Protein AF-0000000078802068 (afdb_homodimer)

Sequence (176 aa):
MNQDILFADIQLWDSVRQAVNFPAQQAGALITCWVSLAWLQQHSPNLELANKEIILARFVELRFDLEEIAEEMIEDERFDECGDIIIGMNQDILFADIQLWDSVRQAVNFPAQQAGALITCWVSLAWLQQHSPNLELANKEIILARFVELRFDLEEIAEEMIEDERFDECGDIIIG

Nearest PDB structures (foldseek):
  2gpi-assembly1_A  TM=9.337E-01  e=5.691E-08  Shewanella loihica PV-4
  4l5t-assembly3_A  TM=5.557E-01  e=4.284E-01  Mus musculus
  8c5y-assembly1_B  TM=5.132E-01  e=1.279E+00  Pyrococcus abyssi
  4l5t-assembly3_D  TM=3.695E-01  e=2.911E-01  Mus musculus
  4day-assembly1_A  TM=3.269E-01  e=9.274E-01  Homo sapiens

Organism: NCBI:txid675817

Structure (mmCIF, N/CA/C/O backbone):
data_AF-0000000078802068-model_v1
#
loop_
_entity.id
_entity.type
_entity.pdbx_description
1 polymer 'DUF1488 domain-containing protein'
#
loop_
_atom_site.group_PDB
_atom_site.id
_atom_site.type_symbol
_atom_site.label_atom_id
_atom_site.label_alt_id
_atom_site.label_comp_id
_atom_site.label_asym_id
_atom_site.label_entity_id
_atom_site.label_seq_id
_atom_site.pdbx_PDB_ins_code
_atom_site.Cartn_x
_atom_site.Cartn_y
_atom_site.Cartn_z
_atom_site.occupancy
_atom_site.B_iso_or_equiv
_atom_site.auth_seq_id
_atom_site.auth_comp_id
_atom_site.auth_asym_id
_atom_site.auth_atom_id
_atom_site.pdbx_PDB_model_num
ATOM 1 N N . MET A 1 1 ? -25.25 -0.231 8.773 1 37.19 1 MET A N 1
ATOM 2 C CA . MET A 1 1 ? -24.797 0.86 7.914 1 37.19 1 MET A CA 1
ATOM 3 C C . MET A 1 1 ? -23.531 0.472 7.164 1 37.19 1 MET A C 1
ATOM 5 O O . MET A 1 1 ? -22.484 0.284 7.773 1 37.19 1 MET A O 1
ATOM 9 N N . ASN A 1 2 ? -23.359 -0.366 6.062 1 49.09 2 ASN A N 1
ATOM 10 C CA . ASN A 1 2 ? -22.188 -0.972 5.422 1 49.09 2 ASN A CA 1
ATOM 11 C C . ASN A 1 2 ? -21.188 0.085 4.965 1 49.09 2 ASN A C 1
ATOM 13 O O . ASN A 1 2 ? -21.5 0.907 4.102 1 49.09 2 ASN A O 1
ATOM 17 N N . GLN A 1 3 ? -20.438 0.654 5.828 1 63.72 3 GLN A N 1
ATOM 18 C CA . GLN A 1 3 ? -19.531 1.75 5.473 1 63.72 3 GLN A CA 1
ATOM 19 C C . GLN A 1 3 ? -18.844 1.485 4.141 1 63.72 3 GLN A C 1
ATOM 21 O O . GLN A 1 3 ? -18.453 0.353 3.854 1 63.72 3 GLN A O 1
ATOM 26 N N . ASP A 1 4 ? -19.047 2.393 3.191 1 88.06 4 ASP A N 1
ATOM 27 C CA . ASP A 1 4 ? -18.656 2.266 1.79 1 88.06 4 ASP A CA 1
ATOM 28 C C . ASP A 1 4 ? -17.172 1.973 1.658 1 88.06 4 ASP A C 1
ATOM 30 O O . ASP A 1 4 ? -16.328 2.707 2.193 1 88.06 4 ASP A O 1
ATOM 34 N N . ILE A 1 5 ? -16.812 0.759 1.489 1 97.19 5 ILE A N 1
ATOM 35 C CA . ILE A 1 5 ? -15.477 0.294 1.148 1 97.19 5 ILE A CA 1
ATOM 36 C C . ILE A 1 5 ? -15.164 0.634 -0.308 1 97.19 5 ILE A C 1
ATOM 38 O O . ILE A 1 5 ? -15.969 0.352 -1.201 1 97.19 5 ILE A O 1
ATOM 42 N N . LEU A 1 6 ? -14.008 1.329 -0.531 1 97.19 6 LEU A N 1
ATOM 43 C CA . LEU A 1 6 ? -13.562 1.73 -1.861 1 97.19 6 LEU A CA 1
ATOM 44 C C . LEU A 1 6 ? -12.203 1.123 -2.188 1 97.19 6 LEU A C 1
ATOM 46 O O . LEU A 1 6 ? -11.266 1.224 -1.392 1 97.19 6 LEU A O 1
ATOM 50 N N . PHE A 1 7 ? -12.125 0.482 -3.295 1 98.5 7 PHE A N 1
ATOM 51 C CA . PHE A 1 7 ? -10.844 -0.061 -3.74 1 98.5 7 PHE A CA 1
ATOM 52 C C . PHE A 1 7 ? -10.164 0.89 -4.719 1 98.5 7 PHE A C 1
ATOM 54 O O . PHE A 1 7 ? -10.805 1.403 -5.641 1 98.5 7 PHE A O 1
ATOM 61 N N . ALA A 1 8 ? -8.906 1.112 -4.469 1 97.62 8 ALA A N 1
ATOM 62 C CA . ALA A 1 8 ? -8.133 1.905 -5.418 1 97.62 8 ALA A CA 1
ATOM 63 C C . ALA A 1 8 ? -7.855 1.115 -6.695 1 97.62 8 ALA A C 1
ATOM 65 O O . ALA A 1 8 ? -7.703 -0.108 -6.656 1 97.62 8 ALA A O 1
ATOM 66 N N . ASP A 1 9 ? -7.809 1.821 -7.801 1 97.44 9 ASP A N 1
ATOM 67 C CA . ASP A 1 9 ? -7.48 1.177 -9.07 1 97.44 9 ASP A CA 1
ATOM 68 C C . ASP A 1 9 ? -5.973 1.025 -9.234 1 97.44 9 ASP A C 1
ATOM 70 O O . ASP A 1 9 ? -5.391 1.536 -10.195 1 97.44 9 ASP A O 1
ATOM 74 N N . ILE A 1 10 ? -5.34 0.374 -8.258 1 97.75 10 ILE A N 1
ATOM 75 C CA . ILE A 1 10 ? -3.9 0.161 -8.18 1 97.75 10 ILE A CA 1
ATOM 76 C C . ILE A 1 10 ? -3.613 -1.263 -7.707 1 97.75 10 ILE A C 1
ATOM 78 O O . ILE A 1 10 ? -4.34 -1.805 -6.871 1 97.75 10 ILE A O 1
ATOM 82 N N . GLN A 1 11 ? -2.58 -1.836 -8.297 1 98.5 11 GLN A N 1
ATOM 83 C CA . GLN A 1 11 ? -2.055 -3.115 -7.828 1 98.5 11 GLN A CA 1
ATOM 84 C C . GLN A 1 11 ? -0.541 -3.186 -8.008 1 98.5 11 GLN A C 1
ATOM 86 O O . GLN A 1 11 ? -0.001 -2.652 -8.984 1 98.5 11 GLN A O 1
ATOM 91 N N . LEU A 1 12 ? 0.12 -3.801 -7.012 1 98.38 12 LEU A N 1
ATOM 92 C CA . LEU A 1 12 ? 1.57 -3.955 -7.051 1 98.38 12 LEU A CA 1
ATOM 93 C C . LEU A 1 12 ? 1.974 -5.387 -6.719 1 98.38 12 LEU A C 1
ATOM 95 O O . LEU A 1 12 ? 1.346 -6.031 -5.879 1 98.38 12 LEU A O 1
ATOM 99 N N . TRP A 1 13 ? 3.016 -5.871 -7.398 1 98.62 13 TRP A N 1
ATOM 100 C CA . TRP A 1 13 ? 3.543 -7.207 -7.148 1 98.62 13 TRP A CA 1
ATOM 101 C C . TRP A 1 13 ? 4.676 -7.164 -6.129 1 98.62 13 TRP A C 1
ATOM 103 O O . TRP A 1 13 ? 5.523 -6.27 -6.172 1 98.62 13 TRP A O 1
ATOM 113 N N . ASP A 1 14 ? 4.625 -8.094 -5.191 1 98.5 14 ASP A N 1
ATOM 114 C CA . ASP A 1 14 ? 5.688 -8.344 -4.223 1 98.5 14 ASP A CA 1
ATOM 115 C C . ASP A 1 14 ? 6.312 -9.719 -4.441 1 98.5 14 ASP A C 1
ATOM 117 O O . ASP A 1 14 ? 5.738 -10.742 -4.055 1 98.5 14 ASP A O 1
ATOM 121 N N . SER A 1 15 ? 7.488 -9.664 -4.918 1 97.88 15 SER A N 1
ATOM 122 C CA . SER A 1 15 ? 8.094 -10.93 -5.32 1 97.88 15 SER A CA 1
ATOM 123 C C . SER A 1 15 ? 8.562 -11.727 -4.109 1 97.88 15 SER A C 1
ATOM 125 O O . SER A 1 15 ? 8.711 -12.945 -4.188 1 97.88 15 SER A O 1
ATOM 127 N N . VAL A 1 16 ? 8.828 -11.055 -3.051 1 97.2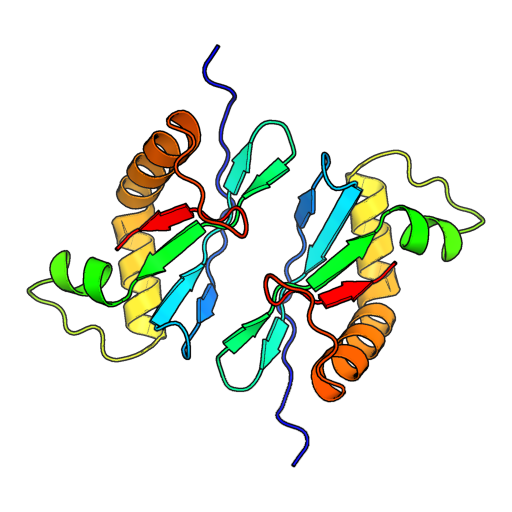5 16 VAL A N 1
ATOM 128 C CA . VAL A 1 16 ? 9.25 -11.742 -1.841 1 97.25 16 VAL A CA 1
ATOM 129 C C . VAL A 1 16 ? 8.055 -12.414 -1.177 1 97.25 16 VAL A C 1
ATOM 131 O O . VAL A 1 16 ? 8.102 -13.609 -0.854 1 97.25 16 VAL A O 1
ATOM 134 N N . ARG A 1 17 ? 6.941 -11.68 -1.077 1 97.75 17 ARG A N 1
ATOM 135 C CA . ARG A 1 17 ? 5.711 -12.203 -0.484 1 97.75 17 ARG A CA 1
ATOM 136 C C . ARG A 1 17 ? 4.977 -13.117 -1.46 1 97.75 17 ARG A C 1
ATOM 138 O O . ARG A 1 17 ? 4.059 -13.836 -1.068 1 97.75 17 ARG A O 1
ATOM 145 N N . GLN A 1 18 ? 5.328 -13.07 -2.654 1 98.56 18 GLN A N 1
ATOM 146 C CA . GLN A 1 18 ? 4.594 -13.789 -3.695 1 98.56 18 GLN A CA 1
ATOM 147 C C . GLN A 1 18 ? 3.104 -13.469 -3.635 1 98.56 18 GLN A C 1
ATOM 149 O O . GLN A 1 18 ? 2.275 -14.375 -3.516 1 98.56 18 GLN A O 1
ATOM 154 N N . ALA A 1 19 ? 2.857 -12.18 -3.74 1 98.88 19 ALA A N 1
ATOM 155 C CA . ALA A 1 19 ? 1.477 -11.727 -3.592 1 98.88 19 ALA A CA 1
ATOM 156 C C . ALA A 1 19 ? 1.265 -10.383 -4.281 1 98.88 19 ALA A C 1
ATOM 158 O O . ALA A 1 19 ? 2.221 -9.633 -4.5 1 98.88 19 ALA A O 1
ATOM 159 N N . VAL A 1 20 ? 0.032 -10.109 -4.66 1 98.94 20 VAL A N 1
ATOM 160 C CA . VAL A 1 20 ? -0.374 -8.828 -5.238 1 98.94 20 VAL A CA 1
ATOM 161 C C . VAL A 1 20 ? -1.025 -7.961 -4.164 1 98.94 20 VAL A C 1
ATOM 163 O O . VAL A 1 20 ? -1.912 -8.422 -3.439 1 98.94 20 VAL A O 1
ATOM 166 N N . ASN A 1 21 ? -0.55 -6.785 -4.027 1 98.94 21 ASN A N 1
ATOM 167 C CA . ASN A 1 21 ? -1.15 -5.777 -3.158 1 98.94 21 ASN A CA 1
ATOM 168 C C . ASN A 1 21 ? -2.203 -4.957 -3.896 1 98.94 21 ASN A C 1
ATOM 170 O O . ASN A 1 21 ? -1.981 -4.527 -5.031 1 98.94 21 ASN A O 1
ATOM 174 N N . PHE A 1 22 ? -3.34 -4.738 -3.283 1 98.94 22 PHE A N 1
ATOM 175 C CA . PHE A 1 22 ? -4.383 -3.893 -3.855 1 98.94 22 PHE A CA 1
ATOM 176 C C . PHE A 1 22 ? -5.16 -3.176 -2.758 1 98.94 22 PHE A C 1
ATOM 178 O O . PHE A 1 22 ? -6.09 -3.74 -2.18 1 98.94 22 PHE A O 1
ATOM 185 N N . PRO A 1 23 ? -4.902 -1.938 -2.553 1 98.81 23 PRO A N 1
ATOM 186 C CA . PRO A 1 23 ? -5.375 -1.195 -1.382 1 98.81 23 PRO A CA 1
ATOM 187 C C . PRO A 1 23 ? -6.863 -0.866 -1.455 1 98.81 23 PRO A C 1
ATOM 189 O O . PRO A 1 23 ? -7.406 -0.679 -2.547 1 98.81 23 PRO A O 1
ATOM 192 N N . ALA A 1 24 ? -7.43 -0.766 -0.322 1 98.56 24 ALA A N 1
ATOM 193 C CA . ALA A 1 24 ? -8.805 -0.333 -0.12 1 98.56 24 ALA A CA 1
ATOM 194 C C . ALA A 1 24 ? -8.891 0.754 0.947 1 98.56 24 ALA A C 1
ATOM 196 O O . ALA A 1 24 ? -7.918 1.014 1.655 1 98.56 24 ALA A O 1
ATOM 197 N N . GLN A 1 25 ? -10.016 1.305 0.927 1 97.44 25 GLN A N 1
ATOM 198 C CA . GLN A 1 25 ? -10.289 2.305 1.954 1 97.44 25 GLN A CA 1
ATOM 199 C C . GLN A 1 25 ? -11.672 2.094 2.57 1 97.44 25 GLN A C 1
ATOM 201 O O . GLN A 1 25 ? -12.633 1.798 1.861 1 97.44 25 GLN A O 1
ATOM 206 N N . GLN A 1 26 ? -11.664 2.281 3.879 1 96.94 26 GLN A N 1
ATOM 207 C CA . GLN A 1 26 ? -12.93 2.27 4.609 1 96.94 26 GLN A CA 1
ATOM 208 C C . GLN A 1 26 ? -13.016 3.445 5.578 1 96.94 26 GLN A C 1
ATOM 210 O O . GLN A 1 26 ? -12.141 3.617 6.434 1 96.94 26 GLN A O 1
ATOM 215 N N . ALA A 1 27 ? -14.117 4.281 5.363 1 94.06 27 ALA A N 1
ATOM 216 C CA . ALA A 1 27 ? -14.336 5.438 6.23 1 94.06 27 ALA A CA 1
ATOM 217 C C . ALA A 1 27 ? -13.062 6.277 6.352 1 94.06 27 ALA A C 1
ATOM 219 O O . ALA A 1 27 ? -12.703 6.711 7.445 1 94.06 27 ALA A O 1
ATOM 220 N N . GLY A 1 28 ? -12.289 6.391 5.285 1 94.81 28 GLY A N 1
ATOM 221 C CA . GLY A 1 28 ? -11.109 7.238 5.227 1 94.81 28 GLY A CA 1
ATOM 222 C C . GLY A 1 28 ? -9.836 6.516 5.625 1 94.81 28 GLY A C 1
ATOM 223 O O . GLY A 1 28 ? -8.734 7.031 5.43 1 94.81 28 GLY A O 1
ATOM 224 N N . ALA A 1 29 ? -9.969 5.352 6.176 1 97.25 29 ALA A N 1
ATOM 225 C CA . ALA A 1 29 ? -8.805 4.559 6.578 1 97.25 29 ALA A CA 1
ATOM 226 C C . ALA A 1 29 ? -8.312 3.688 5.426 1 97.25 29 ALA A C 1
ATOM 228 O O . ALA A 1 29 ? -9.102 2.994 4.781 1 97.25 29 ALA A O 1
ATOM 229 N N . LEU A 1 30 ? -7.039 3.723 5.125 1 98.19 30 LEU A N 1
ATOM 230 C CA . LEU A 1 30 ? -6.4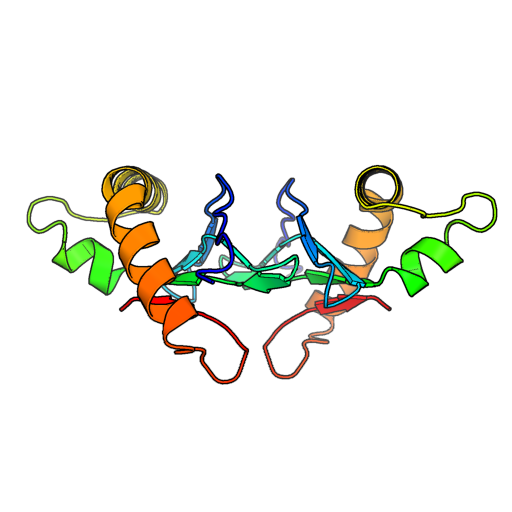49 2.824 4.137 1 98.19 30 LEU A CA 1
ATOM 231 C C . LEU A 1 30 ? -6.324 1.411 4.695 1 98.19 30 LEU A C 1
ATOM 233 O O . LEU A 1 30 ? -5.934 1.228 5.852 1 98.19 30 LEU A O 1
ATOM 237 N N . ILE A 1 31 ? -6.641 0.494 3.908 1 98.5 31 ILE A N 1
ATOM 238 C CA . ILE A 1 31 ? -6.492 -0.92 4.234 1 98.5 31 ILE A CA 1
ATOM 239 C C . ILE A 1 31 ? -5.617 -1.601 3.184 1 98.5 31 ILE A C 1
ATOM 241 O O . ILE A 1 31 ? -5.895 -1.518 1.985 1 98.5 31 ILE A O 1
ATOM 245 N N . THR A 1 32 ? -4.586 -2.197 3.615 1 98.62 32 THR A N 1
ATOM 246 C CA . THR A 1 32 ? -3.736 -2.977 2.723 1 98.62 32 THR A CA 1
ATOM 247 C C . THR A 1 32 ? -4.324 -4.367 2.496 1 98.62 32 THR A C 1
ATOM 249 O O . THR A 1 32 ? -4.551 -5.117 3.449 1 98.62 32 THR A O 1
ATOM 252 N N . CYS A 1 33 ? -4.547 -4.691 1.282 1 98.94 33 CYS A N 1
ATOM 253 C CA . CYS A 1 33 ? -5.059 -6.008 0.923 1 98.94 33 CYS A CA 1
ATOM 254 C C . CYS A 1 33 ? -4.047 -6.773 0.078 1 98.94 33 CYS A C 1
ATOM 256 O O . CYS A 1 33 ? -3.406 -6.199 -0.803 1 98.94 33 CYS A O 1
ATOM 258 N N . TRP A 1 34 ? -3.998 -8.086 0.326 1 98.94 34 TRP A N 1
ATOM 259 C CA . TRP A 1 34 ? -3.102 -8.984 -0.396 1 98.94 34 TRP A CA 1
ATOM 260 C C . TRP A 1 34 ? -3.861 -10.188 -0.947 1 98.94 34 TRP A C 1
ATOM 262 O O . TRP A 1 34 ? -4.738 -10.734 -0.274 1 98.94 34 TRP A O 1
ATOM 272 N N . VAL A 1 35 ? -3.486 -10.57 -2.119 1 99 35 VAL A N 1
ATOM 273 C CA . VAL A 1 35 ? -3.844 -11.906 -2.584 1 99 35 VAL A CA 1
ATOM 274 C C . VAL A 1 35 ? -2.586 -12.664 -2.996 1 99 35 VAL A C 1
ATOM 276 O O . VAL A 1 35 ? -1.727 -12.117 -3.695 1 99 35 VAL A O 1
ATOM 279 N N . SER A 1 36 ? -2.535 -13.914 -2.59 1 98.94 36 SER A N 1
ATOM 280 C CA . SER A 1 36 ? -1.33 -14.703 -2.818 1 98.94 36 SER A CA 1
ATOM 281 C C . SER A 1 36 ? -1.286 -15.25 -4.242 1 98.94 36 SER A C 1
ATOM 283 O O . SER A 1 36 ? -2.33 -15.477 -4.859 1 98.94 36 SER A O 1
ATOM 285 N N . LEU A 1 37 ? -0.082 -15.508 -4.68 1 98.88 37 LEU A N 1
ATOM 286 C CA . LEU A 1 37 ? 0.122 -16.188 -5.953 1 98.88 37 LEU A CA 1
ATOM 287 C C . LEU A 1 37 ? -0.549 -17.562 -5.953 1 98.88 37 LEU A C 1
ATOM 289 O O . LEU A 1 37 ? -1.129 -17.969 -6.957 1 98.88 37 LEU A O 1
ATOM 293 N N . ALA A 1 38 ? -0.469 -18.297 -4.852 1 98.69 38 ALA A N 1
ATOM 294 C CA . ALA A 1 38 ? -1.068 -19.625 -4.738 1 98.69 38 ALA A CA 1
ATOM 295 C C . ALA A 1 38 ? -2.572 -19.562 -4.988 1 98.69 38 ALA A C 1
ATOM 297 O O . ALA A 1 38 ? -3.119 -20.406 -5.711 1 98.69 38 ALA A O 1
ATOM 298 N N . TRP A 1 39 ? -3.258 -18.641 -4.418 1 98.88 39 TRP A N 1
ATOM 299 C CA . TRP A 1 39 ? -4.691 -18.469 -4.617 1 98.88 39 TRP A CA 1
ATOM 300 C C . TRP A 1 39 ? -5.008 -18.188 -6.086 1 98.88 39 TRP A C 1
ATOM 302 O O . TRP A 1 39 ? -5.918 -18.797 -6.656 1 98.88 39 TRP A O 1
ATOM 312 N N . LEU A 1 40 ? -4.293 -17.219 -6.688 1 98.88 40 LEU A N 1
ATOM 313 C CA . LEU A 1 40 ? -4.5 -16.875 -8.086 1 98.88 40 LEU A CA 1
ATOM 314 C C . LEU A 1 40 ? -4.305 -18.109 -8.984 1 98.88 40 LEU A C 1
ATOM 316 O O . LEU A 1 40 ? -5.086 -18.328 -9.914 1 98.88 40 LEU A O 1
ATOM 320 N N . GLN A 1 41 ? -3.238 -18.844 -8.664 1 98.81 41 GLN A N 1
ATOM 321 C CA . GLN A 1 41 ? -2.957 -20.031 -9.453 1 98.81 41 GLN A CA 1
ATOM 322 C C . GLN A 1 41 ? -4.086 -21.062 -9.336 1 98.81 41 GLN A C 1
ATOM 324 O O . GLN A 1 41 ? -4.484 -21.656 -10.328 1 98.81 41 GLN A O 1
ATOM 329 N N . GLN A 1 42 ? -4.594 -21.266 -8.148 1 98.56 42 GLN A N 1
ATOM 330 C CA . GLN A 1 42 ? -5.703 -22.188 -7.91 1 98.56 42 GLN A CA 1
ATOM 331 C C . GLN A 1 42 ? -6.938 -21.766 -8.703 1 98.56 42 GLN A C 1
ATOM 333 O O . GLN A 1 42 ? -7.688 -22.625 -9.18 1 98.56 42 GLN A O 1
ATOM 338 N N . HIS A 1 43 ? -7.102 -20.484 -8.945 1 98.19 43 HIS A N 1
ATOM 339 C CA . HIS A 1 43 ? -8.273 -19.969 -9.648 1 98.19 43 HIS A CA 1
ATOM 340 C C . HIS A 1 43 ? -7.965 -19.734 -11.125 1 98.19 43 HIS A C 1
ATOM 342 O O . HIS A 1 43 ? -8.703 -19.031 -11.812 1 98.19 43 HIS A O 1
ATOM 348 N N . SER A 1 44 ? -6.805 -20.266 -11.531 1 97.94 44 SER A N 1
ATOM 349 C CA . SER A 1 44 ? -6.387 -20.234 -12.93 1 97.94 44 SER A CA 1
ATOM 350 C C . SER A 1 44 ? -5.793 -21.562 -13.367 1 97.94 44 SER A C 1
ATOM 352 O O . SER A 1 44 ? -4.641 -21.625 -13.797 1 97.94 44 SER A O 1
ATOM 354 N N . PRO A 1 45 ? -6.516 -22.594 -13.352 1 96.38 4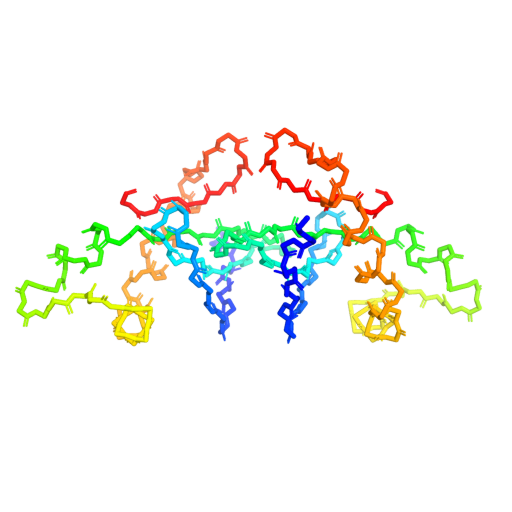5 PRO A N 1
ATOM 355 C CA . PRO A 1 45 ? -5.961 -23.938 -13.562 1 96.38 45 PRO A CA 1
ATOM 356 C C . PRO A 1 45 ? -5.395 -24.125 -14.977 1 96.38 45 PRO A C 1
ATOM 358 O O . PRO A 1 45 ? -4.5 -24.938 -15.18 1 96.38 45 PRO A O 1
ATOM 361 N N . ASN A 1 46 ? -5.77 -23.328 -15.906 1 96.56 46 ASN A N 1
ATOM 362 C CA . ASN A 1 46 ? -5.34 -23.516 -17.281 1 96.56 46 ASN A CA 1
ATOM 363 C C . ASN A 1 46 ? -4.301 -22.484 -17.703 1 96.56 46 ASN A C 1
ATOM 365 O O . ASN A 1 46 ? -4.051 -22.297 -18.891 1 96.56 46 ASN A O 1
ATOM 369 N N . LEU A 1 47 ? -3.92 -21.797 -16.844 1 97.5 47 LEU A N 1
ATOM 370 C CA . LEU A 1 47 ? -2.947 -20.734 -17.125 1 97.5 47 LEU A CA 1
ATOM 371 C C . LEU A 1 47 ? -1.784 -20.797 -16.141 1 97.5 47 LEU A C 1
ATOM 373 O O . LEU A 1 47 ? -1.993 -20.781 -14.922 1 97.5 47 LEU A O 1
ATOM 377 N N . GLU A 1 48 ? -0.53 -20.906 -16.594 1 98 48 GLU A N 1
ATOM 378 C CA . GLU A 1 48 ? 0.642 -20.828 -15.727 1 98 48 GLU A CA 1
ATOM 379 C C . GLU A 1 48 ? 1.008 -19.375 -15.43 1 98 48 GLU A C 1
ATOM 381 O O . GLU A 1 48 ? 1.224 -18.578 -16.344 1 98 48 GLU A O 1
ATOM 386 N N . LEU A 1 49 ? 1.056 -19.031 -14.25 1 98.5 49 LEU A N 1
ATOM 387 C CA . LEU A 1 49 ? 1.429 -17.688 -13.82 1 98.5 49 LEU A CA 1
ATOM 388 C C . LEU A 1 49 ? 2.939 -17.562 -13.656 1 98.5 49 LEU A C 1
ATOM 390 O O . LEU A 1 49 ? 3.441 -17.5 -12.531 1 98.5 49 LEU A O 1
ATOM 394 N N . ALA A 1 50 ? 3.602 -17.375 -14.711 1 97.31 50 ALA A N 1
ATOM 395 C CA . ALA A 1 50 ? 5.043 -17.594 -14.789 1 97.31 50 ALA A CA 1
ATOM 396 C C . ALA A 1 50 ? 5.82 -16.344 -14.438 1 97.31 50 ALA A C 1
ATOM 398 O O . ALA A 1 50 ? 7.016 -16.406 -14.133 1 97.31 50 ALA A O 1
ATOM 399 N N . ASN A 1 51 ? 5.234 -15.148 -14.602 1 97.62 51 ASN A N 1
ATOM 400 C CA . ASN A 1 51 ? 5.93 -13.898 -14.312 1 97.62 51 ASN A CA 1
ATOM 401 C C . ASN A 1 51 ? 4.957 -12.812 -13.852 1 97.62 51 ASN A C 1
ATOM 403 O O . ASN A 1 51 ? 3.742 -13.008 -13.891 1 97.62 51 ASN A O 1
ATOM 407 N N . LYS A 1 52 ? 5.547 -11.742 -13.43 1 97.31 52 LYS A N 1
ATOM 408 C CA . LYS A 1 52 ? 4.781 -10.664 -12.82 1 97.31 52 LYS A CA 1
ATOM 409 C C . LYS A 1 52 ? 3.74 -10.109 -13.789 1 97.31 52 LYS A C 1
ATOM 411 O O . LYS A 1 52 ? 2.635 -9.75 -13.383 1 97.31 52 LYS A O 1
ATOM 416 N N . GLU A 1 53 ? 4.051 -9.992 -15.125 1 97.88 53 GLU A N 1
ATOM 417 C CA . GLU A 1 53 ? 3.109 -9.453 -16.094 1 97.88 53 GLU A CA 1
ATOM 418 C C . GLU A 1 53 ? 1.854 -10.32 -16.188 1 97.88 53 GLU A C 1
ATOM 420 O O . GLU A 1 53 ? 0.736 -9.797 -16.203 1 97.88 53 GLU A O 1
ATOM 425 N N . ILE A 1 54 ? 2.025 -11.602 -16.281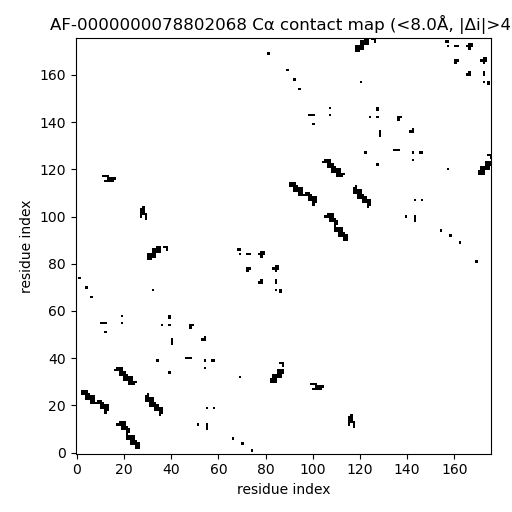 1 98.69 54 ILE A N 1
ATOM 426 C CA . ILE A 1 54 ? 0.91 -12.539 -16.375 1 98.69 54 ILE A CA 1
ATOM 427 C C . ILE A 1 54 ? 0.121 -12.531 -15.07 1 98.69 54 ILE A C 1
ATOM 429 O O . ILE A 1 54 ? -1.112 -12.547 -15.078 1 98.69 54 ILE A O 1
ATOM 433 N N . ILE A 1 55 ? 0.837 -12.477 -13.93 1 98.88 55 ILE A N 1
ATOM 434 C CA . ILE A 1 55 ? 0.216 -12.469 -12.609 1 98.88 55 ILE A CA 1
ATOM 435 C C . ILE A 1 55 ? -0.69 -11.25 -12.477 1 98.88 55 ILE A C 1
ATOM 437 O O . ILE A 1 55 ? -1.851 -11.367 -12.078 1 98.88 55 ILE A O 1
ATOM 441 N N . LEU A 1 56 ? -0.203 -10.102 -12.82 1 98.81 56 LEU A N 1
ATOM 442 C CA . LEU A 1 56 ? -0.971 -8.875 -12.68 1 98.81 56 LEU A CA 1
ATOM 443 C C . LEU A 1 56 ? -2.15 -8.852 -13.641 1 98.81 56 LEU A C 1
ATOM 445 O O . LEU A 1 56 ? -3.223 -8.336 -13.312 1 98.81 56 LEU A O 1
ATOM 449 N N . ALA A 1 57 ? -1.937 -9.344 -14.867 1 98.62 57 ALA A N 1
ATOM 450 C CA . ALA A 1 57 ? -3.045 -9.445 -15.805 1 98.62 57 ALA A CA 1
ATOM 451 C C . ALA A 1 57 ? -4.152 -10.344 -15.266 1 98.62 57 ALA A C 1
ATOM 453 O O . ALA A 1 57 ? -5.336 -10.016 -15.367 1 98.62 57 ALA A O 1
ATOM 454 N N . ARG A 1 58 ? -3.809 -11.469 -14.711 1 98.81 58 ARG A N 1
ATOM 455 C CA . ARG A 1 58 ? -4.785 -12.375 -14.125 1 98.81 58 ARG A CA 1
ATOM 456 C C . ARG A 1 58 ? -5.504 -11.734 -12.945 1 98.81 58 ARG A C 1
ATOM 458 O O . ARG A 1 58 ? -6.719 -11.875 -12.797 1 98.81 58 ARG A O 1
ATOM 465 N N . PHE A 1 59 ? -4.785 -11.07 -12.062 1 98.94 59 PHE A N 1
ATOM 466 C CA . PHE A 1 59 ? -5.395 -10.328 -10.961 1 98.94 59 PHE A CA 1
ATOM 467 C C . PHE A 1 59 ? -6.492 -9.406 -11.477 1 98.94 59 PHE A C 1
ATOM 469 O O . PHE A 1 59 ? -7.59 -9.367 -10.914 1 98.94 59 PHE A O 1
ATOM 476 N N . VAL A 1 60 ? -6.16 -8.633 -12.57 1 98.81 60 VAL A N 1
ATOM 477 C CA . VAL A 1 60 ? -7.113 -7.676 -13.117 1 98.81 60 VAL A CA 1
ATOM 478 C C . VAL A 1 60 ? -8.375 -8.398 -13.562 1 98.81 60 VAL A C 1
ATOM 480 O O . VAL A 1 60 ? -9.492 -7.922 -13.344 1 98.81 60 VAL A O 1
ATOM 483 N N . GLU A 1 61 ? -8.227 -9.523 -14.109 1 98.5 61 GLU A N 1
ATOM 484 C CA . GLU A 1 61 ? -9.375 -10.312 -14.555 1 98.5 61 GLU A CA 1
ATOM 485 C C . GLU A 1 61 ? -10.227 -10.773 -13.375 1 98.5 61 GLU A C 1
ATOM 487 O O . GLU A 1 61 ? -11.438 -10.93 -13.5 1 98.5 61 GLU A O 1
ATOM 492 N N . LEU A 1 62 ? -9.578 -10.961 -12.234 1 98.62 62 LEU A N 1
ATOM 493 C CA . LEU A 1 62 ? -10.266 -11.492 -11.062 1 98.62 62 LEU A CA 1
ATOM 494 C C . LEU A 1 62 ? -10.578 -10.383 -10.062 1 98.62 62 LEU A C 1
ATOM 496 O O . LEU A 1 62 ? -11.055 -10.648 -8.953 1 98.62 62 LEU A O 1
ATOM 500 N N . ARG A 1 63 ? -10.328 -9.18 -10.469 1 98.62 63 ARG A N 1
ATOM 501 C CA . ARG A 1 63 ? -10.398 -8.055 -9.547 1 98.62 63 ARG A CA 1
ATOM 502 C C . ARG A 1 63 ? -11.773 -7.961 -8.891 1 98.62 63 ARG A C 1
ATOM 504 O O . ARG A 1 63 ? -11.883 -7.773 -7.676 1 98.62 63 ARG A O 1
ATOM 511 N N . PHE A 1 64 ? -12.883 -8.125 -9.641 1 98.44 64 PHE A N 1
ATOM 512 C CA . PHE A 1 64 ? -14.227 -7.992 -9.102 1 98.44 64 PHE A CA 1
ATOM 513 C C . PHE A 1 64 ? -14.484 -9.039 -8.031 1 98.44 64 PHE A C 1
ATOM 515 O O . PHE A 1 64 ? -15.016 -8.727 -6.961 1 98.44 64 PHE A O 1
ATOM 522 N N . ASP A 1 65 ? -14.094 -10.234 -8.312 1 98.69 65 ASP A N 1
ATOM 523 C CA . ASP A 1 65 ? -14.242 -11.32 -7.344 1 98.69 65 ASP A CA 1
ATOM 524 C C . ASP A 1 65 ? -13.391 -11.062 -6.102 1 98.69 65 ASP A C 1
ATOM 526 O O . ASP A 1 65 ? -13.852 -11.258 -4.973 1 98.69 65 ASP A O 1
ATOM 530 N N . LEU A 1 66 ? -12.195 -10.656 -6.277 1 98.88 66 LEU A N 1
ATOM 531 C CA . LEU A 1 66 ? -11.273 -10.398 -5.18 1 98.88 66 LEU A CA 1
ATOM 532 C C . LEU A 1 66 ? -11.766 -9.25 -4.305 1 98.88 66 LEU A C 1
ATOM 534 O O . LEU A 1 66 ? -11.664 -9.312 -3.078 1 98.88 66 LEU A O 1
ATOM 538 N N . GLU A 1 67 ? -12.281 -8.227 -4.926 1 98.62 67 GLU A N 1
ATOM 539 C CA . GLU A 1 67 ? -12.852 -7.117 -4.168 1 98.62 67 GLU A CA 1
ATOM 540 C C . GLU A 1 67 ? -14.023 -7.574 -3.312 1 98.62 67 GLU A C 1
ATOM 542 O O . GLU A 1 67 ? -14.18 -7.145 -2.168 1 98.62 67 GLU A O 1
ATOM 547 N N . GLU A 1 68 ? -14.859 -8.414 -3.848 1 98.31 68 GLU A N 1
ATOM 548 C CA . GLU A 1 68 ? -15.977 -8.945 -3.076 1 98.31 68 GLU A CA 1
ATOM 549 C C . GLU A 1 68 ? -15.492 -9.742 -1.872 1 98.31 68 GLU A C 1
ATOM 551 O O . GLU A 1 68 ? -16 -9.578 -0.763 1 98.31 68 GLU A O 1
ATOM 556 N N . ILE A 1 69 ? -14.492 -10.555 -2.064 1 98.81 69 ILE A N 1
ATOM 557 C CA . ILE A 1 69 ? -13.93 -11.352 -0.983 1 98.81 69 ILE A CA 1
ATOM 558 C C . ILE A 1 69 ? -13.32 -10.438 0.075 1 98.81 69 ILE A C 1
ATOM 560 O O . ILE A 1 69 ? -13.609 -10.578 1.267 1 98.81 69 ILE A O 1
ATOM 564 N N . ALA A 1 70 ? -12.516 -9.523 -0.315 1 98.75 70 ALA A N 1
ATOM 565 C CA . ALA A 1 70 ? -11.875 -8.586 0.61 1 98.75 70 ALA A CA 1
ATOM 566 C C . ALA A 1 70 ? -12.914 -7.781 1.383 1 98.75 70 ALA A C 1
ATOM 568 O O . ALA A 1 70 ? -12.758 -7.543 2.582 1 98.75 70 ALA A O 1
ATOM 569 N N . GLU A 1 71 ? -13.953 -7.285 0.642 1 98.19 71 GLU A N 1
ATOM 570 C CA . GLU A 1 71 ? -15.031 -6.535 1.292 1 98.19 71 GLU A CA 1
ATOM 571 C C . GLU A 1 71 ? -15.648 -7.336 2.432 1 98.19 71 GLU A C 1
ATOM 573 O O . GLU A 1 71 ? -15.859 -6.809 3.525 1 98.19 71 GLU A O 1
ATOM 578 N N . GLU A 1 72 ? -15.961 -8.57 2.16 1 98.06 72 GLU A N 1
ATOM 579 C CA . GLU A 1 72 ? -16.516 -9.43 3.197 1 98.06 72 GLU A CA 1
ATOM 580 C C . GLU A 1 72 ? -15.555 -9.578 4.375 1 98.06 72 GLU A C 1
ATOM 582 O O . GLU A 1 72 ? -15.977 -9.539 5.531 1 98.06 72 GLU A O 1
ATOM 587 N N . MET A 1 73 ? -14.266 -9.766 4.109 1 98.62 73 MET A N 1
ATOM 588 C CA . MET A 1 73 ? -13.266 -9.922 5.16 1 98.62 73 MET A CA 1
ATOM 589 C C . MET A 1 73 ? -13.141 -8.641 5.98 1 98.62 73 MET A C 1
ATOM 591 O O . MET A 1 73 ? -12.984 -8.695 7.203 1 98.62 73 MET A O 1
ATOM 595 N N . ILE A 1 74 ? -13.203 -7.488 5.352 1 98.19 74 ILE A N 1
ATOM 596 C CA . ILE A 1 74 ? -13.148 -6.207 6.047 1 98.19 74 ILE A CA 1
ATOM 597 C C . ILE A 1 74 ? -14.375 -6.051 6.941 1 98.19 74 ILE A C 1
ATOM 599 O O . ILE A 1 74 ? -14.258 -5.668 8.109 1 98.19 74 ILE A O 1
ATOM 603 N N . GLU A 1 75 ? -15.555 -6.348 6.414 1 96.88 75 GLU A N 1
ATOM 604 C CA . GLU A 1 75 ? -16.797 -6.238 7.176 1 96.88 75 GLU A CA 1
ATOM 605 C C . GLU A 1 75 ? -16.781 -7.16 8.391 1 96.88 75 GLU A C 1
ATOM 607 O O . GLU A 1 75 ? -17.297 -6.809 9.453 1 96.88 75 GLU A O 1
ATOM 612 N N . ASP A 1 76 ? -16.125 -8.281 8.195 1 97.44 76 ASP A N 1
ATOM 613 C CA . ASP A 1 76 ? -16.031 -9.258 9.273 1 97.44 76 ASP A CA 1
ATOM 614 C C . ASP A 1 76 ? -14.828 -8.977 10.164 1 97.44 76 ASP A C 1
ATOM 616 O O . ASP A 1 76 ? -14.523 -9.75 11.07 1 97.44 76 ASP A O 1
ATOM 620 N N . GLU A 1 77 ? -14.055 -7.953 9.883 1 96.88 77 GLU A N 1
ATOM 621 C CA . GLU A 1 77 ? -12.891 -7.488 10.633 1 96.88 77 GLU A CA 1
ATOM 622 C C . GLU A 1 77 ? -11.828 -8.578 10.734 1 96.88 77 GLU A C 1
ATOM 624 O O . GLU A 1 77 ? -11.266 -8.812 11.805 1 96.88 77 GLU A O 1
ATOM 629 N N . ARG A 1 78 ? -11.609 -9.258 9.648 1 98.44 78 ARG A N 1
ATOM 630 C CA . ARG A 1 78 ? -10.602 -10.312 9.602 1 98.44 78 ARG A CA 1
ATOM 631 C C . ARG A 1 78 ? -9.234 -9.75 9.242 1 98.44 78 ARG A C 1
ATOM 633 O O . ARG A 1 78 ? -8.57 -10.25 8.336 1 98.44 78 ARG A O 1
ATOM 640 N N . PHE A 1 79 ? -8.734 -8.812 9.945 1 98.62 79 PHE A N 1
ATOM 641 C CA . PHE A 1 79 ? -7.418 -8.195 9.789 1 98.62 79 PHE A CA 1
ATOM 642 C C . PHE A 1 79 ? -6.348 -9.047 10.461 1 98.62 79 PHE A C 1
ATOM 644 O O . PHE A 1 79 ? -6.59 -9.656 11.508 1 98.62 79 PHE A O 1
ATOM 651 N N . ASP A 1 80 ? -5.172 -9.047 9.891 1 98.38 80 ASP A N 1
ATOM 652 C CA . ASP A 1 80 ? -4.078 -9.695 10.602 1 98.38 80 ASP A CA 1
ATOM 653 C C . ASP A 1 80 ? -3.455 -8.758 11.633 1 98.38 80 ASP A C 1
ATOM 655 O O . ASP A 1 80 ? -4.004 -7.688 11.914 1 98.38 80 ASP A O 1
ATOM 659 N N . GLU A 1 81 ? -2.32 -9.133 12.203 1 96.94 81 GLU A N 1
ATOM 660 C CA . GLU A 1 81 ? -1.714 -8.375 13.289 1 96.94 81 GLU A CA 1
ATOM 661 C C . GLU A 1 81 ? -1.229 -7.008 12.812 1 96.94 81 GLU A C 1
ATOM 663 O O . GLU A 1 81 ? -1.079 -6.082 13.617 1 96.94 81 GLU A O 1
ATOM 668 N N . CYS A 1 82 ? -0.934 -6.852 11.609 1 97.31 82 CYS A N 1
ATOM 669 C CA . CYS A 1 82 ? -0.451 -5.594 11.055 1 97.31 82 CYS A CA 1
ATOM 670 C C . CYS A 1 82 ? -1.591 -4.801 10.422 1 97.31 82 CYS A C 1
ATOM 672 O O . CYS A 1 82 ? -1.358 -3.777 9.773 1 97.31 82 CYS A O 1
ATOM 674 N N . GLY A 1 83 ? -2.883 -5.352 10.484 1 97.81 83 GLY A N 1
ATOM 675 C CA . GLY A 1 83 ? -4.043 -4.641 9.969 1 97.81 83 GLY A CA 1
ATOM 676 C C . GLY A 1 83 ? -4.316 -4.934 8.5 1 97.81 83 GLY A C 1
ATOM 677 O O . GLY A 1 83 ? -5.059 -4.199 7.848 1 97.81 83 GLY A O 1
ATOM 678 N N . ASP A 1 84 ? -3.719 -5.941 7.91 1 98.69 84 ASP A N 1
ATOM 679 C CA . ASP A 1 84 ? -3.879 -6.277 6.496 1 98.69 84 ASP A CA 1
ATOM 680 C C . ASP A 1 84 ? -5.004 -7.289 6.297 1 98.69 84 ASP A C 1
ATOM 682 O O . ASP A 1 84 ? -5.348 -8.031 7.219 1 98.69 84 ASP A O 1
ATOM 686 N N . ILE A 1 85 ? -5.551 -7.25 5.145 1 98.88 85 ILE A N 1
ATOM 687 C CA . ILE A 1 85 ? -6.418 -8.305 4.641 1 98.88 85 ILE A CA 1
ATOM 688 C C . ILE A 1 85 ? -5.613 -9.266 3.764 1 98.88 85 ILE A C 1
ATOM 690 O O . ILE A 1 85 ? -4.91 -8.828 2.848 1 98.88 85 ILE A O 1
ATOM 694 N N . ILE A 1 86 ? -5.695 -10.562 4.09 1 98.94 86 ILE A N 1
ATOM 695 C CA . ILE A 1 86 ? -4.891 -11.539 3.361 1 98.94 86 ILE A CA 1
ATOM 696 C C . ILE A 1 86 ? -5.801 -12.578 2.709 1 98.94 86 ILE A C 1
ATOM 698 O O . ILE A 1 86 ? -6.508 -13.312 3.398 1 98.94 86 ILE A O 1
ATOM 702 N N . ILE A 1 87 ? -5.805 -12.633 1.398 1 98.94 87 ILE A N 1
ATOM 703 C CA . ILE A 1 87 ? -6.512 -13.656 0.64 1 98.94 87 ILE A CA 1
ATOM 704 C C . ILE A 1 87 ? -5.527 -14.734 0.185 1 98.94 87 ILE A C 1
ATOM 706 O O . ILE A 1 87 ? -4.648 -14.469 -0.636 1 98.94 87 ILE A O 1
ATOM 710 N N . GLY A 1 88 ? -5.754 -15.969 0.674 1 97.56 88 GLY A N 1
ATOM 711 C CA . GLY A 1 88 ? -4.883 -17.062 0.298 1 97.56 88 GLY A CA 1
ATOM 712 C C . GLY A 1 88 ? -3.682 -17.219 1.211 1 97.56 88 GLY A C 1
ATOM 713 O O . GLY A 1 88 ? -3.375 -16.312 1.993 1 97.56 88 GLY A O 1
ATOM 714 N N . MET B 1 1 ? 26.641 -2.727 -2.039 1 37.66 1 MET B N 1
ATOM 715 C CA . MET B 1 1 ? 25.766 -2.998 -3.182 1 37.66 1 MET B CA 1
ATOM 716 C C . MET B 1 1 ? 24.422 -2.295 -3.025 1 37.66 1 MET B C 1
ATOM 718 O O . MET B 1 1 ? 23.641 -2.641 -2.143 1 37.66 1 MET B O 1
ATOM 722 N N . ASN B 1 2 ? 24.094 -0.956 -3.172 1 49.09 2 ASN B N 1
ATOM 723 C CA . ASN B 1 2 ? 22.938 -0.137 -2.854 1 49.09 2 ASN B CA 1
ATOM 724 C C . ASN B 1 2 ? 21.672 -0.662 -3.535 1 49.09 2 ASN B C 1
ATOM 726 O O . ASN B 1 2 ? 21.562 -0.619 -4.762 1 49.09 2 ASN B O 1
ATOM 730 N N . GLN B 1 3 ? 21.125 -1.762 -3.121 1 63.94 3 GLN B N 1
ATOM 731 C CA . GLN B 1 3 ? 20 -2.379 -3.814 1 63.94 3 GLN B CA 1
ATOM 732 C C . GLN B 1 3 ? 18.984 -1.33 -4.242 1 63.94 3 GLN B C 1
ATOM 734 O O . GLN B 1 3 ? 18.703 -0.382 -3.502 1 63.94 3 GLN B O 1
ATOM 739 N N . ASP B 1 4 ? 18.766 -1.242 -5.57 1 88.06 4 ASP B N 1
ATOM 740 C CA . ASP B 1 4 ? 17.984 -0.203 -6.234 1 88.06 4 ASP B CA 1
ATOM 741 C C . ASP B 1 4 ? 16.578 -0.111 -5.645 1 88.06 4 ASP B C 1
ATOM 743 O O . ASP B 1 4 ? 15.852 -1.105 -5.602 1 88.06 4 ASP B O 1
ATOM 747 N N . ILE B 1 5 ? 16.375 0.779 -4.742 1 97.25 5 ILE B N 1
ATOM 748 C CA . ILE B 1 5 ? 15.07 1.157 -4.203 1 97.25 5 ILE B CA 1
ATOM 749 C C . ILE B 1 5 ? 14.289 1.955 -5.246 1 97.25 5 ILE B C 1
ATOM 751 O O . ILE B 1 5 ? 14.812 2.906 -5.828 1 97.25 5 ILE B O 1
ATOM 755 N N . LEU B 1 6 ? 13.031 1.505 -5.551 1 97.19 6 LEU B N 1
ATOM 756 C CA . LEU B 1 6 ? 12.156 2.148 -6.523 1 97.19 6 LEU B CA 1
ATOM 757 C C . LEU B 1 6 ? 10.859 2.609 -5.867 1 97.19 6 LEU B C 1
ATOM 759 O O . LEU B 1 6 ? 10.203 1.834 -5.164 1 97.19 6 LEU B O 1
ATOM 763 N N . PHE B 1 7 ? 10.547 3.826 -6.047 1 98.5 7 PHE B N 1
ATOM 764 C CA . PHE B 1 7 ? 9.289 4.344 -5.535 1 98.5 7 PHE B CA 1
ATOM 765 C C . PHE B 1 7 ? 8.219 4.336 -6.625 1 98.5 7 PHE B C 1
ATOM 767 O O . PHE B 1 7 ? 8.477 4.754 -7.754 1 98.5 7 PHE B O 1
ATOM 774 N N . ALA B 1 8 ? 7.066 3.844 -6.258 1 97.62 8 ALA B N 1
ATOM 775 C CA . ALA B 1 8 ? 5.941 3.908 -7.188 1 97.62 8 ALA B CA 1
ATOM 776 C C . ALA B 1 8 ? 5.398 5.328 -7.293 1 97.62 8 ALA B C 1
ATOM 778 O O . ALA B 1 8 ? 5.422 6.082 -6.316 1 97.62 8 ALA B O 1
ATOM 779 N N . ASP B 1 9 ? 4.914 5.668 -8.469 1 97.44 9 ASP B N 1
ATOM 780 C CA . ASP B 1 9 ? 4.305 6.98 -8.656 1 97.44 9 ASP B CA 1
ATOM 781 C C . ASP B 1 9 ? 2.852 6.984 -8.188 1 97.44 9 ASP B C 1
ATOM 783 O O . ASP B 1 9 ? 1.941 7.262 -8.969 1 97.44 9 ASP B O 1
ATOM 787 N N . ILE B 1 10 ? 2.645 6.617 -6.91 1 97.75 10 ILE B N 1
ATOM 788 C CA . ILE B 1 10 ? 1.343 6.492 -6.266 1 97.75 10 ILE B CA 1
ATOM 789 C C . ILE B 1 10 ? 1.409 7.059 -4.852 1 97.75 10 ILE B C 1
ATOM 791 O O . ILE B 1 10 ? 2.42 6.902 -4.16 1 97.75 10 ILE B O 1
ATOM 795 N N . GLN B 1 11 ? 0.345 7.715 -4.48 1 98.5 11 GLN B N 1
ATOM 796 C CA . GLN B 1 11 ? 0.167 8.156 -3.102 1 98.5 11 GLN B CA 1
ATOM 797 C C . GLN B 1 11 ? -1.306 8.133 -2.701 1 98.5 11 GLN B C 1
ATOM 799 O O . GLN B 1 11 ? -2.184 8.414 -3.52 1 98.5 11 GLN B O 1
ATOM 804 N N . LEU B 1 12 ? -1.543 7.727 -1.451 1 98.38 12 LEU B N 1
ATOM 805 C CA . LEU B 1 12 ? -2.9 7.656 -0.924 1 98.38 12 LEU B CA 1
ATOM 806 C C . LEU B 1 12 ? -2.982 8.305 0.453 1 98.38 12 LEU B C 1
ATOM 808 O O . LEU B 1 12 ? -2.049 8.203 1.25 1 98.38 12 LEU B O 1
ATOM 812 N N . TRP B 1 13 ? -4.105 8.992 0.713 1 98.62 13 TRP B N 1
ATOM 813 C CA . TRP B 1 13 ? -4.34 9.625 2.006 1 98.62 13 TRP B CA 1
ATOM 814 C C . TRP B 1 13 ? -5.102 8.688 2.939 1 98.62 13 TRP B C 1
ATOM 816 O O . TRP B 1 13 ? -6.039 8.008 2.518 1 98.62 13 TRP B O 1
ATOM 826 N N . ASP B 1 14 ? -4.648 8.633 4.18 1 98.5 14 ASP B N 1
ATOM 827 C CA . ASP B 1 14 ? -5.32 7.949 5.277 1 98.5 14 ASP B CA 1
ATOM 828 C C . ASP B 1 14 ? -5.785 8.938 6.344 1 98.5 14 ASP B C 1
ATOM 830 O O . ASP B 1 14 ? -4.984 9.406 7.152 1 98.5 14 ASP B O 1
ATOM 834 N N . SER B 1 15 ? -7.035 9.086 6.367 1 97.88 15 SER B N 1
ATOM 835 C CA . SER B 1 15 ? -7.555 10.141 7.234 1 97.88 15 SER B CA 1
ATOM 836 C C . SER B 1 15 ? -7.512 9.719 8.695 1 97.88 15 SER B C 1
ATOM 838 O O . SER B 1 15 ? -7.508 10.57 9.594 1 97.88 15 SER B O 1
ATOM 840 N N . VAL B 1 16 ? -7.539 8.461 8.938 1 97.19 16 VAL B N 1
ATOM 841 C CA . VAL B 1 16 ? -7.48 7.977 10.312 1 97.19 16 VAL B CA 1
ATOM 842 C C . VAL B 1 16 ? -6.055 8.102 10.844 1 97.19 16 VAL B C 1
ATOM 844 O O . VAL B 1 16 ? -5.836 8.648 11.93 1 97.19 16 VAL B O 1
ATOM 847 N N . ARG B 1 17 ? -5.082 7.699 10.023 1 97.69 17 ARG B N 1
ATOM 848 C CA . ARG B 1 17 ? -3.674 7.781 10.391 1 97.69 17 ARG B CA 1
ATOM 849 C C . ARG B 1 17 ? -3.148 9.203 10.242 1 97.69 17 ARG B C 1
ATOM 851 O O . ARG B 1 17 ? -2.064 9.531 10.727 1 97.69 17 ARG B O 1
ATOM 858 N N . GLN B 1 18 ? -3.836 10.008 9.586 1 98.56 18 GLN B N 1
ATOM 859 C CA . GLN B 1 18 ? -3.363 11.352 9.25 1 98.56 18 GLN B CA 1
ATOM 860 C C . GLN B 1 18 ? -1.982 11.297 8.602 1 98.56 18 GLN B C 1
ATOM 862 O O . GLN B 1 18 ? -1.04 11.93 9.086 1 98.56 18 GLN B O 1
ATOM 867 N N . ALA B 1 19 ? -1.97 10.547 7.516 1 98.88 19 ALA B N 1
ATOM 868 C CA . ALA B 1 19 ? -0.686 10.32 6.852 1 98.88 19 ALA B CA 1
ATOM 869 C C . ALA B 1 19 ? -0.882 9.961 5.383 1 98.88 19 ALA B C 1
ATOM 871 O O . ALA B 1 19 ? -1.954 9.492 4.992 1 98.88 19 ALA B O 1
ATOM 872 N N . VAL B 1 20 ? 0.13 10.227 4.574 1 98.94 20 VAL B N 1
ATOM 873 C CA . VAL B 1 20 ? 0.16 9.852 3.164 1 98.94 20 VAL B CA 1
ATOM 874 C C . VAL B 1 20 ? 0.981 8.578 2.986 1 98.94 20 VAL B C 1
ATOM 876 O O . VAL B 1 20 ? 2.1 8.477 3.494 1 98.94 20 VAL B O 1
ATOM 879 N N . ASN B 1 21 ? 0.416 7.625 2.342 1 98.94 21 ASN B N 1
ATOM 880 C CA . ASN B 1 21 ? 1.106 6.398 1.954 1 98.94 21 ASN B CA 1
ATOM 881 C C . ASN B 1 21 ? 1.761 6.535 0.583 1 98.94 21 ASN B C 1
ATOM 883 O O . ASN B 1 21 ? 1.148 7.051 -0.354 1 98.94 21 ASN B O 1
ATOM 887 N N . PHE B 1 22 ? 2.98 6.098 0.466 1 98.94 22 PHE B N 1
ATOM 888 C CA . PHE B 1 22 ? 3.672 6.09 -0.818 1 98.94 22 PHE B CA 1
ATOM 889 C C . PHE B 1 22 ? 4.637 4.914 -0.904 1 98.94 22 PHE B C 1
ATOM 891 O O . PHE B 1 22 ? 5.758 4.988 -0.398 1 98.94 22 PHE B O 1
ATOM 898 N N . PRO B 1 23 ? 4.289 3.91 -1.63 1 98.81 23 PRO B N 1
ATOM 899 C CA . PRO B 1 23 ? 4.988 2.621 -1.604 1 98.81 23 PRO B CA 1
ATOM 900 C C . PRO B 1 23 ? 6.328 2.66 -2.338 1 98.81 23 PRO B C 1
ATOM 902 O O . PRO B 1 23 ? 6.484 3.41 -3.305 1 98.81 23 PRO B O 1
ATOM 905 N N . ALA B 1 24 ? 7.188 1.859 -1.882 1 98.56 24 ALA B N 1
ATOM 906 C CA . ALA B 1 24 ? 8.492 1.61 -2.492 1 98.56 24 ALA B CA 1
ATOM 907 C C . ALA B 1 24 ? 8.742 0.114 -2.66 1 98.56 24 ALA B C 1
ATOM 909 O O . ALA B 1 24 ? 7.996 -0.71 -2.121 1 98.56 24 ALA B O 1
ATOM 910 N N . GLN B 1 25 ? 9.719 -0.101 -3.43 1 97.44 25 GLN B N 1
ATOM 911 C CA . GLN B 1 25 ? 10.156 -1.482 -3.611 1 97.44 25 GLN B CA 1
ATOM 912 C C . GLN B 1 25 ? 11.672 -1.6 -3.504 1 97.44 25 GLN B C 1
ATOM 914 O O . GLN B 1 25 ? 12.406 -0.75 -4.016 1 97.44 25 GLN B O 1
ATOM 919 N N . GLN B 1 26 ? 12.031 -2.676 -2.818 1 97 26 GLN B N 1
ATOM 920 C CA . GLN B 1 26 ? 13.445 -3.027 -2.754 1 97 26 GLN B CA 1
ATOM 921 C C . GLN B 1 26 ? 13.656 -4.508 -3.057 1 97 26 GLN B C 1
ATOM 923 O O . GLN B 1 26 ? 13.078 -5.371 -2.396 1 97 26 GLN B O 1
ATOM 928 N N . ALA B 1 27 ? 14.523 -4.738 -4.148 1 94.06 27 ALA B N 1
ATOM 929 C CA . ALA B 1 27 ? 14.836 -6.113 -4.535 1 94.06 27 ALA B CA 1
ATOM 930 C C . ALA B 1 27 ? 13.562 -6.938 -4.691 1 94.06 27 ALA B C 1
ATOM 932 O O . ALA B 1 27 ? 13.492 -8.086 -4.242 1 94.06 27 ALA B O 1
ATOM 933 N N . GLY B 1 28 ? 12.484 -6.352 -5.18 1 94.75 28 GLY B N 1
ATOM 934 C CA . GLY B 1 28 ? 11.242 -7.039 -5.477 1 94.75 28 GLY B CA 1
ATOM 935 C C . GLY B 1 28 ? 10.266 -7.031 -4.316 1 94.75 28 GLY B C 1
ATOM 936 O O . GLY B 1 28 ? 9.094 -7.387 -4.48 1 94.75 28 GLY B O 1
ATOM 937 N N . ALA B 1 29 ? 10.711 -6.629 -3.164 1 97.31 29 ALA B N 1
ATOM 938 C CA . ALA B 1 29 ? 9.852 -6.559 -1.986 1 97.31 29 ALA B CA 1
ATOM 939 C C . ALA B 1 29 ? 9.156 -5.203 -1.895 1 97.31 29 ALA B C 1
ATOM 941 O O . ALA B 1 29 ? 9.797 -4.156 -2.018 1 97.31 29 ALA B O 1
ATOM 942 N N . LEU B 1 30 ? 7.855 -5.18 -1.73 1 98.19 30 LEU B N 1
ATOM 943 C CA . LEU B 1 30 ? 7.121 -3.943 -1.492 1 98.19 30 LEU B CA 1
ATOM 944 C C . LEU B 1 30 ? 7.371 -3.426 -0.08 1 98.19 30 LEU B C 1
ATOM 946 O O . LEU B 1 30 ? 7.387 -4.203 0.877 1 98.19 30 LEU B O 1
ATOM 950 N N . ILE B 1 31 ? 7.559 -2.199 0.011 1 98.5 31 ILE B N 1
ATOM 951 C CA . ILE B 1 31 ? 7.711 -1.514 1.29 1 98.5 31 ILE B CA 1
ATOM 952 C C . ILE B 1 31 ? 6.66 -0.411 1.412 1 98.5 31 ILE B C 1
ATOM 954 O O . ILE B 1 31 ? 6.551 0.448 0.535 1 98.5 31 ILE B O 1
ATOM 958 N N . THR B 1 32 ? 5.898 -0.461 2.422 1 98.62 32 THR B N 1
ATOM 959 C CA . THR B 1 32 ? 4.934 0.596 2.705 1 98.62 32 THR B CA 1
ATOM 960 C C . THR B 1 32 ? 5.609 1.771 3.406 1 98.62 32 THR B C 1
ATOM 962 O O . THR B 1 32 ? 6.215 1.603 4.469 1 98.62 32 THR B O 1
ATOM 965 N N . CYS B 1 33 ? 5.496 2.898 2.842 1 98.94 33 CYS B N 1
ATOM 966 C CA . CYS B 1 33 ? 6.055 4.109 3.43 1 98.94 33 CYS B CA 1
ATOM 967 C C . CYS B 1 33 ? 4.953 5.102 3.783 1 98.94 33 CYS B C 1
ATOM 969 O O . CYS B 1 33 ? 4 5.277 3.02 1 98.94 33 CYS B O 1
ATOM 971 N N . TRP B 1 34 ? 5.168 5.785 4.914 1 98.94 34 TRP B N 1
ATOM 972 C CA . TRP B 1 34 ? 4.227 6.789 5.402 1 98.94 34 TRP B CA 1
ATOM 973 C C . TRP B 1 34 ? 4.941 8.102 5.715 1 98.94 34 TRP B C 1
ATOM 975 O O . TRP B 1 34 ? 6.047 8.094 6.258 1 98.94 34 TRP B O 1
ATOM 985 N N . VAL B 1 35 ? 4.285 9.164 5.395 1 99 35 VAL B N 1
ATOM 986 C CA . VAL B 1 35 ? 4.668 10.445 5.98 1 99 35 VAL B CA 1
ATOM 987 C C . VAL B 1 35 ? 3.461 11.078 6.668 1 99 35 VAL B C 1
ATOM 989 O O . VAL B 1 35 ? 2.363 11.109 6.109 1 99 35 VAL B O 1
ATOM 992 N N . SER B 1 36 ? 3.703 11.609 7.848 1 98.94 36 SER B N 1
A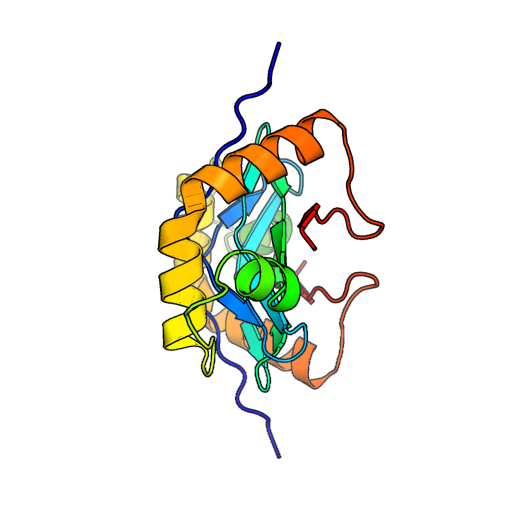TOM 993 C CA . SER B 1 36 ? 2.607 12.133 8.656 1 98.94 36 SER B CA 1
ATOM 994 C C . SER B 1 36 ? 2.207 13.531 8.195 1 98.94 36 SER B C 1
ATOM 996 O O . SER B 1 36 ? 3.033 14.273 7.668 1 98.94 36 SER B O 1
ATOM 998 N N . LEU B 1 37 ? 0.979 13.867 8.477 1 98.88 37 LEU B N 1
ATOM 999 C CA . LEU B 1 37 ? 0.493 15.227 8.266 1 98.88 37 LEU B CA 1
ATOM 1000 C C . LEU B 1 37 ? 1.318 16.234 9.062 1 98.88 37 LEU B C 1
ATOM 1002 O O . LEU B 1 37 ? 1.613 17.328 8.57 1 98.88 37 LEU B O 1
ATOM 1006 N N . ALA B 1 38 ? 1.685 15.898 10.297 1 98.69 38 ALA B N 1
ATOM 1007 C CA . ALA B 1 38 ? 2.469 16.781 11.148 1 98.69 38 ALA B CA 1
ATOM 1008 C C . ALA B 1 38 ? 3.803 17.141 10.5 1 98.69 38 ALA B C 1
ATOM 1010 O O . ALA B 1 38 ? 4.215 18.297 10.5 1 98.69 38 ALA B O 1
ATOM 1011 N N . TRP B 1 39 ? 4.488 16.203 9.953 1 98.88 39 TRP B N 1
ATOM 1012 C CA . TRP B 1 39 ? 5.754 16.438 9.266 1 98.88 39 TRP B CA 1
ATOM 1013 C C . TRP B 1 39 ? 5.566 17.359 8.07 1 98.88 39 TRP B C 1
ATOM 1015 O O . TRP B 1 39 ? 6.332 18.312 7.887 1 98.88 39 TRP B O 1
ATOM 1025 N N . LEU B 1 40 ? 4.574 17.062 7.219 1 98.88 40 LEU B N 1
ATOM 1026 C CA . LEU B 1 40 ? 4.297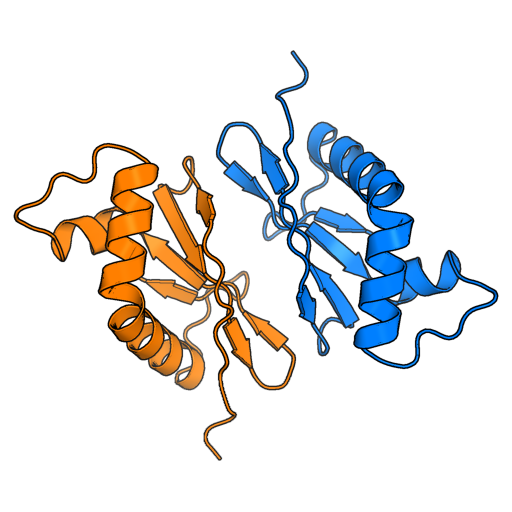 17.875 6.047 1 98.88 40 LEU B CA 1
ATOM 1027 C C . LEU B 1 40 ? 4.012 19.312 6.449 1 98.88 40 LEU B C 1
ATOM 1029 O O . LEU B 1 40 ? 4.496 20.25 5.809 1 98.88 40 LEU B O 1
ATOM 1033 N N . GLN B 1 41 ? 3.205 19.438 7.52 1 98.81 41 GLN B N 1
ATOM 1034 C CA . GLN B 1 41 ? 2.863 20.766 7.988 1 98.81 41 GLN B CA 1
ATOM 1035 C C . GLN B 1 41 ? 4.102 21.531 8.461 1 98.81 41 GLN B C 1
ATOM 1037 O O . GLN B 1 41 ? 4.266 22.719 8.172 1 98.81 41 GLN B O 1
ATOM 1042 N N . GLN B 1 42 ? 4.98 20.859 9.188 1 98.56 42 GLN B N 1
ATOM 1043 C CA . GLN B 1 42 ? 6.223 21.453 9.664 1 98.56 42 GLN B CA 1
ATOM 1044 C C . GLN B 1 42 ? 7.09 21.922 8.5 1 98.56 42 GLN B C 1
ATOM 1046 O O . GLN B 1 42 ? 7.77 22.953 8.602 1 98.56 42 GLN B O 1
ATOM 1051 N N . HIS B 1 43 ? 6.996 21.25 7.359 1 98.19 43 HIS B N 1
ATOM 1052 C CA . HIS B 1 43 ? 7.809 21.594 6.195 1 98.19 43 HIS B CA 1
ATOM 1053 C C . HIS B 1 43 ? 7.035 22.469 5.219 1 98.19 43 HIS B C 1
ATOM 1055 O O . HIS B 1 43 ? 7.41 22.578 4.051 1 98.19 43 HIS B O 1
ATOM 1061 N N . SER B 1 44 ? 5.887 22.969 5.727 1 97.94 44 SER B N 1
ATOM 1062 C CA . SER B 1 44 ? 5.062 23.906 4.973 1 97.94 44 SER B CA 1
ATOM 1063 C C . SER B 1 44 ? 4.555 25.047 5.863 1 97.94 44 SER B C 1
ATOM 1065 O O . SER B 1 44 ? 3.346 25.234 5.996 1 97.94 44 SER B O 1
ATOM 1067 N N . PRO B 1 45 ? 5.391 25.812 6.398 1 96.38 45 PRO B N 1
ATOM 1068 C CA . PRO B 1 45 ? 4.988 26.781 7.418 1 96.38 45 PRO B CA 1
ATOM 1069 C C . PRO B 1 45 ? 4.059 27.859 6.871 1 96.38 45 PRO B C 1
ATOM 1071 O O . PRO B 1 45 ? 3.268 28.438 7.621 1 96.38 45 PRO B O 1
ATOM 1074 N N . ASN B 1 46 ? 4.016 28.062 5.605 1 96.62 46 ASN B N 1
ATOM 1075 C CA . ASN B 1 46 ? 3.223 29.156 5.035 1 96.62 46 ASN B CA 1
ATOM 1076 C C . ASN B 1 46 ? 1.968 28.625 4.344 1 96.62 46 ASN B C 1
ATOM 1078 O O . ASN B 1 46 ? 1.344 29.328 3.555 1 96.62 46 ASN B O 1
ATOM 1082 N N . LEU B 1 47 ? 1.777 27.469 4.488 1 97.5 47 LEU B N 1
ATOM 1083 C CA . LEU B 1 47 ? 0.628 26.844 3.848 1 97.5 47 LEU B CA 1
ATOM 1084 C C . LEU B 1 47 ? -0.157 26 4.848 1 97.5 47 LEU B C 1
ATOM 1086 O O . LEU B 1 47 ? 0.408 25.125 5.504 1 97.5 47 LEU B O 1
ATOM 1090 N N . GLU B 1 48 ? -1.46 26.234 5.027 1 98 48 GLU B N 1
ATOM 1091 C CA . GLU B 1 48 ? -2.309 25.391 5.855 1 98 48 GLU B CA 1
ATOM 1092 C C . GLU B 1 48 ? -2.768 24.156 5.09 1 98 48 GLU B C 1
ATOM 1094 O O . GLU B 1 48 ? -3.361 24.266 4.016 1 98 48 GLU B O 1
ATOM 1099 N N . LEU B 1 49 ? -2.506 23.047 5.566 1 98.5 49 LEU B N 1
ATOM 1100 C CA . LEU B 1 49 ? -2.916 21.781 4.953 1 98.5 49 LEU B CA 1
ATOM 1101 C C . LEU B 1 49 ? -4.305 21.375 5.434 1 98.5 49 LEU B C 1
ATOM 1103 O O . LEU B 1 49 ? -4.438 20.438 6.23 1 98.5 49 LEU B O 1
ATOM 1107 N N . ALA B 1 50 ? -5.293 21.906 4.863 1 97.31 50 ALA B N 1
ATOM 1108 C CA . ALA B 1 50 ? -6.645 21.922 5.422 1 97.31 50 ALA B CA 1
ATOM 1109 C C . ALA B 1 50 ? -7.445 20.719 4.953 1 97.31 50 ALA B C 1
ATOM 1111 O O . ALA B 1 50 ? -8.469 20.375 5.555 1 97.31 50 ALA B O 1
ATOM 1112 N N . ASN B 1 51 ? -7.094 20.125 3.793 1 97.62 51 ASN B N 1
ATOM 1113 C CA . ASN B 1 51 ? -7.832 18.984 3.27 1 97.62 51 ASN B CA 1
ATOM 1114 C C . ASN B 1 51 ? -6.93 18.062 2.457 1 97.62 51 ASN B C 1
ATOM 1116 O O . ASN B 1 51 ? -5.773 18.391 2.195 1 97.62 51 ASN B O 1
ATOM 1120 N N . LYS B 1 52 ? -7.512 16.953 2.102 1 97.25 52 LYS B N 1
ATOM 1121 C CA . LYS B 1 52 ? -6.746 15.883 1.455 1 97.25 52 LYS B CA 1
ATOM 1122 C C . LYS B 1 52 ? -6.145 16.359 0.139 1 97.25 52 LYS B C 1
ATOM 1124 O O . LYS B 1 52 ? -5.027 15.977 -0.216 1 97.25 52 LYS B O 1
ATOM 1129 N N . GLU B 1 53 ? -6.859 17.219 -0.663 1 97.88 53 GLU B N 1
ATOM 1130 C CA . GLU B 1 53 ? -6.344 17.703 -1.941 1 97.88 53 GLU B CA 1
ATOM 1131 C C . GLU B 1 53 ? -5.074 18.531 -1.75 1 97.88 53 GLU B C 1
ATOM 1133 O O . GLU B 1 53 ? -4.094 18.344 -2.473 1 97.88 53 GLU B O 1
ATOM 1138 N N . ILE B 1 54 ? -5.082 19.438 -0.816 1 98.69 54 ILE B N 1
ATOM 1139 C CA . ILE B 1 54 ? -3.932 20.281 -0.53 1 98.69 54 ILE B CA 1
ATOM 1140 C C . ILE B 1 54 ? -2.787 19.438 0.024 1 98.69 54 ILE B C 1
ATOM 1142 O O . ILE B 1 54 ? -1.628 19.625 -0.353 1 98.69 54 ILE B O 1
ATOM 1146 N N . ILE B 1 55 ? -3.127 18.469 0.898 1 98.88 55 ILE B N 1
ATOM 1147 C CA . ILE B 1 55 ? -2.137 17.594 1.509 1 98.88 55 ILE B CA 1
ATOM 1148 C C . ILE B 1 55 ? -1.409 16.797 0.423 1 98.88 55 ILE B C 1
ATOM 1150 O O . ILE B 1 55 ? -0.177 16.75 0.4 1 98.88 55 ILE B O 1
ATOM 1154 N N . LEU B 1 56 ? -2.133 16.219 -0.488 1 98.81 56 LEU B N 1
ATOM 1155 C CA . LEU B 1 56 ? -1.534 15.398 -1.534 1 98.81 56 LEU B CA 1
ATOM 1156 C C . LEU B 1 56 ? -0.724 16.25 -2.502 1 98.81 56 LEU B C 1
ATOM 1158 O O . LEU B 1 56 ? 0.316 15.82 -3 1 98.81 56 LEU B O 1
ATOM 1162 N N . ALA B 1 57 ? -1.229 17.453 -2.818 1 98.62 57 ALA B N 1
ATOM 1163 C CA . ALA B 1 57 ? -0.458 18.359 -3.66 1 98.62 57 ALA B CA 1
ATOM 1164 C C . ALA B 1 57 ? 0.874 18.719 -3.006 1 98.62 57 ALA B C 1
ATOM 1166 O O . ALA B 1 57 ? 1.912 18.734 -3.672 1 98.62 57 ALA B O 1
ATOM 1167 N N . ARG B 1 58 ? 0.876 19.016 -1.737 1 98.81 58 ARG B N 1
ATOM 1168 C CA . ARG B 1 58 ? 2.102 19.328 -1.013 1 98.81 58 ARG B CA 1
ATOM 1169 C C . ARG B 1 58 ? 3.049 18.141 -0.985 1 98.81 58 ARG B C 1
ATOM 1171 O O . ARG B 1 58 ? 4.258 18.297 -1.163 1 98.81 58 ARG B O 1
ATOM 1178 N N . PHE B 1 59 ? 2.543 16.953 -0.708 1 98.94 59 PHE B N 1
ATOM 1179 C CA . PHE B 1 59 ? 3.35 15.734 -0.764 1 98.94 59 PHE B CA 1
ATOM 1180 C C . PHE B 1 59 ? 4.102 15.648 -2.088 1 98.94 59 PHE B C 1
ATOM 1182 O O . PHE B 1 59 ? 5.301 15.359 -2.107 1 98.94 59 PHE B O 1
ATOM 1189 N N . VAL B 1 60 ? 3.35 15.883 -3.219 1 98.75 60 VAL B N 1
ATOM 1190 C CA . VAL B 1 60 ? 3.953 15.773 -4.543 1 98.75 60 VAL B CA 1
ATOM 1191 C C . VAL B 1 60 ? 5.109 16.766 -4.668 1 98.75 60 VAL B C 1
ATOM 1193 O O . VAL B 1 60 ? 6.16 16.438 -5.223 1 98.75 60 VAL B O 1
ATOM 1196 N N . GLU B 1 61 ? 4.961 17.891 -4.141 1 98.5 61 GLU B N 1
ATOM 1197 C CA . GLU B 1 61 ? 6.012 18.891 -4.184 1 98.5 61 GLU B CA 1
ATOM 1198 C C . GLU B 1 61 ? 7.238 18.453 -3.385 1 98.5 61 GLU B C 1
ATOM 1200 O O . GLU B 1 61 ? 8.367 18.812 -3.717 1 98.5 61 GLU B O 1
ATOM 1205 N N . LEU B 1 62 ? 7.004 17.672 -2.342 1 98.62 62 LEU B N 1
ATOM 1206 C CA . LEU B 1 62 ? 8.078 17.266 -1.447 1 98.62 62 LEU B CA 1
ATOM 1207 C C . LEU B 1 62 ? 8.523 15.836 -1.746 1 98.62 62 LEU B C 1
ATOM 1209 O O . LEU B 1 62 ? 9.352 15.273 -1.021 1 98.62 62 LEU B O 1
ATOM 1213 N N . ARG B 1 63 ? 8.008 15.289 -2.803 1 98.62 63 ARG B N 1
ATOM 1214 C CA . ARG B 1 63 ? 8.195 13.875 -3.094 1 98.62 63 ARG B CA 1
ATOM 1215 C C . ARG B 1 63 ? 9.68 13.523 -3.176 1 98.62 63 ARG B C 1
ATOM 1217 O O . ARG B 1 63 ? 10.117 12.523 -2.598 1 98.62 63 ARG B O 1
ATOM 1224 N N . PHE B 1 64 ? 10.516 14.328 -3.85 1 98.44 64 PHE B N 1
ATOM 1225 C CA . PHE B 1 64 ? 11.93 14.031 -4.027 1 98.44 64 PHE B CA 1
ATOM 1226 C C . PHE B 1 64 ? 12.648 13.984 -2.686 1 98.44 64 PHE B C 1
ATOM 1228 O O . PHE B 1 64 ? 13.422 13.062 -2.424 1 98.44 64 PHE B O 1
ATOM 1235 N N . ASP B 1 65 ? 12.359 14.93 -1.859 1 98.69 65 ASP B N 1
ATOM 1236 C CA . ASP B 1 65 ? 12.938 14.961 -0.519 1 98.69 65 ASP B CA 1
ATOM 1237 C C . ASP B 1 65 ? 12.477 13.758 0.307 1 98.69 65 ASP B C 1
ATOM 1239 O O . ASP B 1 65 ? 13.281 13.125 0.991 1 98.69 65 ASP B O 1
ATOM 1243 N N . LEU B 1 66 ? 11.234 13.453 0.261 1 98.88 66 LEU B N 1
ATOM 1244 C CA . LEU B 1 66 ? 10.664 12.352 1.026 1 98.88 66 LEU B CA 1
ATOM 1245 C C . LEU B 1 66 ? 11.234 11.016 0.567 1 98.88 66 LEU B C 1
ATOM 1247 O O . LEU B 1 66 ? 11.523 10.141 1.39 1 98.88 66 LEU B O 1
ATOM 1251 N N . GLU B 1 67 ? 11.391 10.859 -0.726 1 98.62 67 GLU B N 1
ATOM 1252 C CA . GLU B 1 67 ? 12 9.641 -1.246 1 98.62 67 GLU B CA 1
ATOM 1253 C C . GLU B 1 67 ? 13.438 9.477 -0.747 1 98.62 67 GLU B C 1
ATOM 1255 O O . GLU B 1 67 ? 13.859 8.375 -0.409 1 98.62 67 GLU B O 1
ATOM 1260 N N . GLU B 1 68 ? 14.18 10.547 -0.716 1 98.31 68 GLU B N 1
ATOM 1261 C CA . GLU B 1 68 ? 15.539 10.484 -0.199 1 98.31 68 GLU B CA 1
ATOM 1262 C C . GLU B 1 68 ? 15.562 10.07 1.269 1 98.31 68 GLU B C 1
ATOM 1264 O O . GLU B 1 68 ? 16.359 9.227 1.67 1 98.31 68 GLU B O 1
ATOM 1269 N N . ILE B 1 69 ? 14.68 10.625 2.051 1 98.81 69 ILE B N 1
ATOM 1270 C CA . ILE B 1 69 ? 14.586 10.289 3.467 1 98.81 69 ILE B CA 1
ATOM 1271 C C . ILE B 1 69 ? 14.211 8.812 3.625 1 98.81 69 ILE B C 1
ATOM 1273 O O . ILE B 1 69 ? 14.859 8.078 4.367 1 98.81 69 ILE B O 1
ATOM 1277 N N . ALA B 1 70 ? 13.203 8.375 2.965 1 98.75 70 ALA B N 1
ATOM 1278 C CA . ALA B 1 70 ? 12.75 6.988 3.043 1 98.75 70 ALA B CA 1
ATOM 1279 C C . ALA B 1 70 ? 13.852 6.027 2.604 1 98.75 70 ALA B C 1
ATOM 1281 O O . ALA B 1 70 ? 14.039 4.969 3.207 1 98.75 70 ALA B O 1
ATOM 1282 N N . GLU B 1 71 ? 14.539 6.375 1.472 1 98.19 71 GLU B N 1
ATOM 1283 C CA . GLU B 1 71 ? 15.648 5.551 0.992 1 98.19 71 GLU B CA 1
ATOM 1284 C C . GLU B 1 71 ? 16.688 5.336 2.084 1 98.19 71 GLU B C 1
ATOM 1286 O O . GLU B 1 71 ? 17.156 4.211 2.295 1 98.19 71 GLU B O 1
ATOM 1291 N N . GLU B 1 72 ? 17.078 6.406 2.725 1 98.06 72 GLU B N 1
ATOM 1292 C CA . GLU B 1 72 ? 18.031 6.297 3.814 1 98.06 72 GLU B CA 1
ATOM 1293 C C . GLU B 1 72 ? 17.5 5.398 4.93 1 98.06 72 GLU B C 1
ATOM 1295 O O . GLU B 1 72 ? 18.25 4.582 5.48 1 98.06 72 GLU B O 1
ATOM 1300 N N . MET B 1 73 ? 16.234 5.551 5.305 1 98.62 73 MET B N 1
ATOM 1301 C CA . MET B 1 73 ? 15.633 4.742 6.363 1 98.62 73 MET B CA 1
ATOM 1302 C C . MET B 1 73 ? 15.594 3.273 5.965 1 98.62 73 MET B C 1
ATOM 1304 O O . MET B 1 73 ? 15.828 2.393 6.793 1 98.62 73 MET B O 1
ATOM 1308 N N . ILE B 1 74 ? 15.297 2.963 4.723 1 98.19 74 ILE B N 1
ATOM 1309 C CA . ILE B 1 74 ? 15.273 1.591 4.223 1 98.19 74 ILE B CA 1
ATOM 1310 C C . ILE B 1 74 ? 16.688 1 4.277 1 98.19 74 ILE B C 1
ATOM 1312 O O . ILE B 1 74 ? 16.875 -0.126 4.746 1 98.19 74 ILE B O 1
ATOM 1316 N N . GLU B 1 75 ? 17.672 1.76 3.816 1 96.88 75 GLU B N 1
ATOM 1317 C CA . GLU B 1 75 ? 19.047 1.296 3.822 1 96.88 75 GLU B CA 1
ATOM 1318 C C . GLU B 1 75 ? 19.531 1.021 5.242 1 96.88 75 GLU B C 1
ATOM 1320 O O . GLU B 1 75 ? 20.297 0.085 5.473 1 96.88 75 GLU B O 1
ATOM 1325 N N . ASP B 1 76 ? 19.016 1.818 6.148 1 97.44 76 ASP B N 1
ATOM 1326 C CA . ASP B 1 76 ? 19.406 1.668 7.551 1 97.44 76 ASP B CA 1
ATOM 1327 C C . AS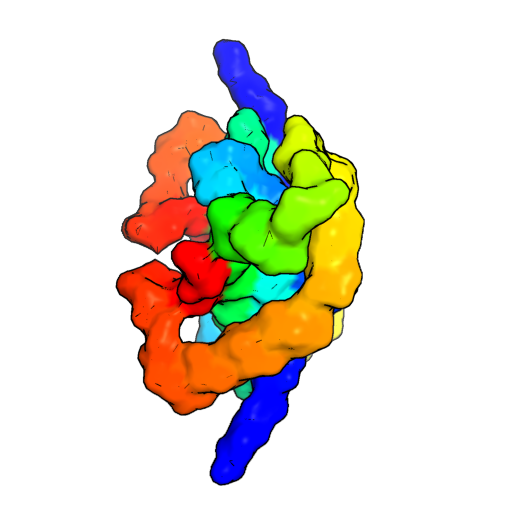P B 1 76 ? 18.5 0.662 8.258 1 97.44 76 ASP B C 1
ATOM 1329 O O . ASP B 1 76 ? 18.594 0.476 9.477 1 97.44 76 ASP B O 1
ATOM 1333 N N . GLU B 1 77 ? 17.531 0.077 7.57 1 96.88 77 GLU B N 1
ATOM 1334 C CA . GLU B 1 77 ? 16.609 -0.942 8.047 1 96.88 77 GLU B CA 1
ATOM 1335 C C . GLU B 1 77 ? 15.781 -0.433 9.227 1 96.88 77 GLU B C 1
ATOM 1337 O O . GLU B 1 77 ? 15.609 -1.143 10.219 1 96.88 77 GLU B O 1
ATOM 1342 N N . ARG B 1 78 ? 15.352 0.789 9.133 1 98.5 78 ARG B N 1
ATOM 1343 C CA . ARG B 1 78 ? 14.539 1.384 10.188 1 98.5 78 ARG B CA 1
ATOM 1344 C C . ARG B 1 78 ? 13.055 1.088 9.977 1 98.5 78 ARG B C 1
ATOM 1346 O O . ARG B 1 78 ? 12.227 2 9.992 1 98.5 78 ARG B O 1
ATOM 1353 N N . PHE B 1 79 ? 12.664 -0.124 9.859 1 98.62 79 PHE B N 1
ATOM 1354 C CA . PHE B 1 79 ? 11.289 -0.594 9.719 1 98.62 79 PHE B CA 1
ATOM 1355 C C . PHE B 1 79 ? 10.602 -0.663 11.078 1 98.62 79 PHE B C 1
ATOM 1357 O O . PHE B 1 79 ? 11.234 -0.98 12.086 1 98.62 79 PHE B O 1
ATOM 1364 N N . ASP B 1 80 ? 9.312 -0.407 11.078 1 98.38 80 ASP B N 1
ATOM 1365 C CA . ASP B 1 80 ? 8.586 -0.647 12.32 1 98.38 80 ASP B CA 1
ATOM 1366 C C . ASP B 1 80 ? 8.188 -2.115 12.445 1 98.38 80 ASP B C 1
ATOM 1368 O O . ASP B 1 80 ? 8.633 -2.957 11.672 1 98.38 80 ASP B O 1
ATOM 1372 N N . GLU B 1 81 ? 7.34 -2.436 13.422 1 96.88 81 GLU B N 1
ATOM 1373 C CA . GLU B 1 81 ? 7 -3.824 13.719 1 96.88 81 GLU B CA 1
ATOM 1374 C C . GLU B 1 81 ? 6.207 -4.453 12.57 1 96.88 81 GLU B C 1
ATOM 1376 O O . GLU B 1 81 ? 6.184 -5.676 12.43 1 96.88 81 GLU B O 1
ATOM 1381 N N . CYS B 1 82 ? 5.535 -3.717 11.812 1 97.38 82 CYS B N 1
ATOM 1382 C CA . CYS B 1 82 ? 4.734 -4.219 10.703 1 97.38 82 CYS B CA 1
ATOM 1383 C C . CYS B 1 82 ? 5.508 -4.129 9.391 1 97.38 82 CYS B C 1
ATOM 1385 O O . CYS B 1 82 ? 4.953 -4.379 8.32 1 97.38 82 CYS B O 1
ATOM 1387 N N . GLY B 1 83 ? 6.828 -3.627 9.445 1 97.81 83 GLY B N 1
ATOM 1388 C CA . GLY B 1 83 ? 7.664 -3.564 8.25 1 97.81 83 GLY B CA 1
ATOM 1389 C C . GLY B 1 83 ? 7.52 -2.26 7.492 1 97.81 83 GLY B C 1
ATOM 1390 O O . GLY B 1 83 ? 7.926 -2.166 6.332 1 97.81 83 GLY B O 1
ATOM 1391 N N . ASP B 1 84 ? 6.902 -1.23 8.047 1 98.69 84 ASP B N 1
ATOM 1392 C CA . ASP B 1 84 ? 6.672 0.049 7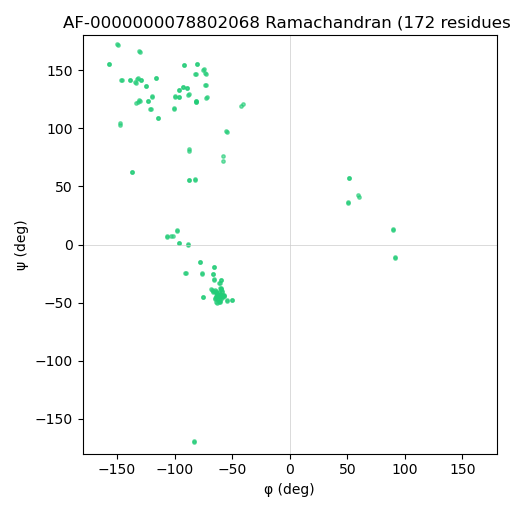.379 1 98.69 84 ASP B CA 1
ATOM 1393 C C . ASP B 1 84 ? 7.812 1.024 7.656 1 98.69 84 ASP B C 1
ATOM 1395 O O . ASP B 1 84 ? 8.523 0.889 8.656 1 98.69 84 ASP B O 1
ATOM 1399 N N . ILE B 1 85 ? 7.98 1.919 6.766 1 98.88 85 ILE B N 1
ATOM 1400 C CA . ILE B 1 85 ? 8.789 3.113 6.969 1 98.88 85 ILE B CA 1
ATOM 1401 C C . ILE B 1 85 ? 7.898 4.281 7.379 1 98.88 85 ILE B C 1
ATOM 1403 O O . ILE B 1 85 ? 6.895 4.566 6.719 1 98.88 85 ILE B O 1
ATOM 1407 N N . ILE B 1 86 ? 8.25 4.918 8.5 1 98.94 86 ILE B N 1
ATOM 1408 C CA . ILE B 1 86 ? 7.406 5.992 9.016 1 98.94 86 ILE B CA 1
ATOM 1409 C C . ILE B 1 86 ? 8.211 7.289 9.094 1 98.94 86 ILE B C 1
ATOM 1411 O O . ILE B 1 86 ? 9.195 7.375 9.836 1 98.94 86 ILE B O 1
ATOM 1415 N N . ILE B 1 87 ? 7.824 8.281 8.344 1 98.94 87 ILE B N 1
ATOM 1416 C CA . ILE B 1 87 ? 8.406 9.617 8.406 1 98.94 87 ILE B CA 1
ATOM 1417 C C . ILE B 1 87 ? 7.496 10.539 9.219 1 98.94 87 ILE B C 1
ATOM 1419 O O . ILE B 1 87 ? 6.379 10.852 8.789 1 98.94 87 ILE B O 1
ATOM 1423 N N . GLY B 1 88 ? 8.031 11.023 10.352 1 97.56 88 GLY B N 1
ATOM 1424 C CA . GLY B 1 88 ? 7.25 11.914 11.188 1 97.56 88 GLY B CA 1
ATOM 1425 C C . GLY B 1 88 ? 6.41 11.188 12.219 1 97.56 88 GLY B C 1
ATOM 1426 O O . GLY B 1 88 ? 6.23 9.969 12.133 1 97.56 88 GLY B O 1
#

Foldseek 3Di:
DLFDKAWDPDWDADPVQQWIWTWIDGPRDIAIEIEHVVVLCVVVVPDDPDDDVSSVVSCVVCVVVVVVVQSVCVVVQVADPVRHHYHD/DLFDKAWDPDWDADPVQQWIWTWIDGPRDIAIEIEHVVVLCVVVVPDDPDDDVSSVVSCVVCVVVVVVVQSVCVVVQVADPVRHHYHD

InterPro domains:
  IPR009962 Protein of unknown function DUF1488 [PF07369] (5-86)
  IPR036692 Shew3726-like superfamily [G3DSA:3.30.160.140] (1-88)
  IPR036692 Shew3726-like superfamily [SSF160272] (1-87)

Secondary structure (DSSP, 8-state):
----EEE-S--EEETTTTEEE--EEETTEEE-EEEEHHHHHHT-TTS---SHHHHHHHHHHTHHHHHHHHHHHHHTT---TTS-EEE-/----EEE-S--EEETTTTEEE--EEETTEEE-EEEEHHHHHHT-TTS---SHHHHHHHHHHTHHHHHHHHHHHHHTT---TTS-EEE-

pLDDT: mean 96.39, std 9.03, range [37.19, 99.0]

Solvent-accessible surface area (backbone atoms only — not comparable to full-atom values): 9980 Å² total; per-residue (Å²): 132,83,70,69,69,45,71,54,99,51,73,45,75,16,64,73,75,40,27,40,37,43,39,31,31,45,86,47,26,65,33,51,29,36,38,28,48,67,44,54,45,69,76,28,82,89,51,83,70,84,45,70,70,55,43,53,53,50,46,62,74,40,38,71,62,50,50,54,52,49,50,54,36,56,76,68,62,55,51,49,98,76,54,31,39,71,42,105,131,82,70,69,68,45,71,54,100,52,75,46,74,17,65,72,76,40,27,39,39,40,41,31,28,46,87,47,27,66,34,51,27,36,36,27,49,67,44,55,45,70,76,30,82,90,50,83,71,83,45,70,70,53,43,52,52,51,46,62,74,40,38,70,62,51,51,53,52,50,50,52,37,57,75,68,63,56,51,49,97,74,55,32,39,74,42,107

Radius of gyration: 16.93 Å; Cα contacts (8 Å, |Δi|>4): 269; chains: 2; bounding box: 51×53×31 Å